Protein AF-A0A973T9I4-F1 (afdb_monomer_lite)

Secondary structure (DSSP, 8-state):
----------S--TTPPP----EEE-TTT--EEE-HHHHHHTT--BTTB---HHHHHHTS-HHHH--

Radius of gyration: 15.93 Å; chains: 1; bounding box: 46×37×25 Å

Structure (mmCIF, N/CA/C/O backbone):
data_AF-A0A973T9I4-F1
#
_entry.id   AF-A0A973T9I4-F1
#
loop_
_atom_site.group_PDB
_atom_site.id
_atom_site.type_symbol
_atom_site.label_atom_id
_atom_site.label_alt_id
_atom_site.label_comp_id
_atom_site.label_asym_id
_atom_site.label_entity_id
_atom_site.label_seq_id
_atom_site.pdbx_PDB_ins_code
_atom_site.Cartn_x
_atom_site.Cartn_y
_atom_site.Cartn_z
_atom_site.occupancy
_atom_site.B_iso_or_equiv
_atom_site.auth_seq_id
_atom_site.auth_comp_id
_atom_site.auth_asym_id
_atom_site.auth_atom_id
_atom_site.pdbx_PDB_model_num
ATOM 1 N N . MET A 1 1 ? 32.936 18.213 8.889 1.00 43.06 1 MET A N 1
ATOM 2 C CA . MET A 1 1 ? 32.227 19.077 7.919 1.00 43.06 1 MET A CA 1
ATOM 3 C C . MET A 1 1 ? 31.589 18.183 6.857 1.00 43.06 1 MET A C 1
ATOM 5 O O . MET A 1 1 ? 32.152 17.988 5.790 1.00 43.06 1 MET A O 1
ATOM 9 N N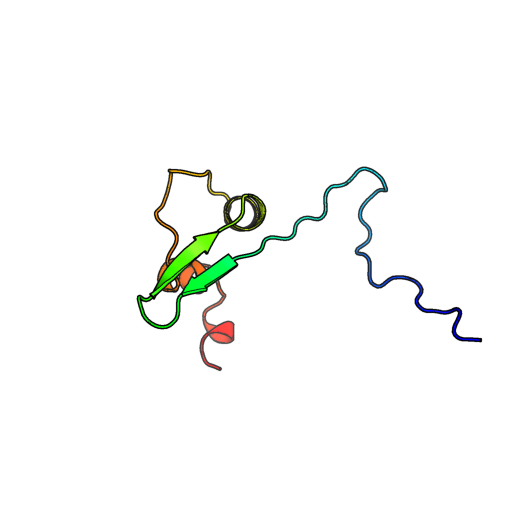 . TRP A 1 2 ? 30.463 17.545 7.194 1.00 50.72 2 TRP A N 1
ATOM 10 C CA . TRP A 1 2 ? 29.6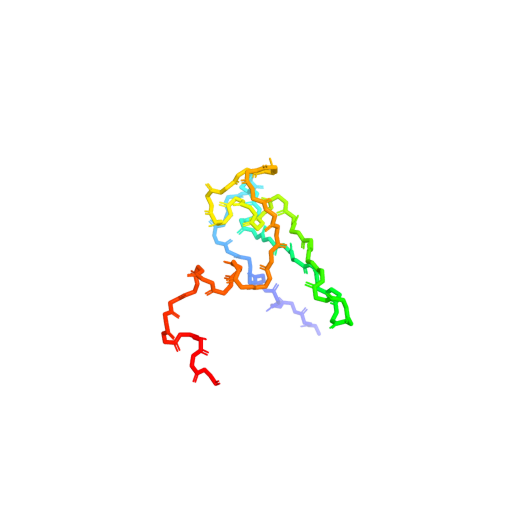92 16.702 6.271 1.00 50.72 2 TRP A CA 1
ATOM 11 C C . TRP A 1 2 ? 28.770 17.599 5.441 1.00 50.72 2 TRP A C 1
ATOM 13 O O . TRP A 1 2 ? 27.707 17.979 5.911 1.00 50.72 2 TRP A O 1
ATOM 23 N N . SER A 1 3 ? 29.199 17.985 4.238 1.00 54.25 3 SER A N 1
ATOM 24 C CA . SER A 1 3 ? 28.454 18.910 3.364 1.00 54.25 3 SER A CA 1
ATOM 25 C C . SER A 1 3 ? 28.238 18.355 1.954 1.00 54.25 3 SER A C 1
ATOM 27 O O . SER A 1 3 ? 28.319 19.103 0.986 1.00 54.25 3 SER A O 1
ATOM 29 N N . LYS A 1 4 ? 28.003 17.046 1.819 1.00 51.28 4 LYS A N 1
ATOM 30 C CA . LYS A 1 4 ? 27.568 16.439 0.548 1.00 51.28 4 LYS A CA 1
ATOM 31 C C . LYS A 1 4 ? 26.577 15.301 0.770 1.00 51.28 4 LYS A C 1
ATOM 33 O O . LYS A 1 4 ? 26.708 14.220 0.210 1.00 51.28 4 LYS A O 1
ATOM 38 N N . LEU A 1 5 ? 25.572 15.553 1.603 1.00 49.06 5 LEU A N 1
ATOM 39 C CA . LEU A 1 5 ? 24.268 14.939 1.376 1.00 49.06 5 LEU A CA 1
ATOM 40 C C . LEU A 1 5 ? 23.552 15.841 0.375 1.00 49.06 5 LEU A C 1
ATOM 42 O O . LEU A 1 5 ? 22.582 16.512 0.711 1.00 49.06 5 LEU A O 1
ATOM 46 N N . ASP A 1 6 ? 24.062 15.881 -0.856 1.00 47.97 6 ASP A N 1
ATOM 47 C CA . ASP A 1 6 ? 23.280 16.331 -2.001 1.00 47.97 6 ASP A CA 1
ATOM 48 C C . ASP A 1 6 ? 22.241 15.234 -2.259 1.00 47.97 6 ASP A C 1
ATOM 50 O O . ASP A 1 6 ? 22.366 14.402 -3.146 1.00 47.97 6 ASP A O 1
ATOM 54 N N . THR A 1 7 ? 21.286 15.156 -1.334 1.00 47.59 7 THR A N 1
ATOM 55 C CA . THR A 1 7 ? 19.879 14.971 -1.610 1.00 47.59 7 THR A CA 1
ATOM 56 C C . THR A 1 7 ? 19.598 13.907 -2.678 1.00 47.59 7 THR A C 1
ATOM 58 O O . THR A 1 7 ? 19.454 14.211 -3.857 1.00 47.59 7 THR A O 1
ATOM 61 N N . TYR A 1 8 ? 19.420 12.657 -2.230 1.00 60.66 8 TYR A N 1
ATOM 62 C CA . TYR A 1 8 ? 18.739 11.567 -2.951 1.00 60.66 8 TYR A CA 1
ATOM 63 C C . TYR A 1 8 ? 17.250 11.898 -3.229 1.00 60.66 8 TYR A C 1
ATOM 65 O O . TYR A 1 8 ? 16.376 11.042 -3.109 1.00 60.66 8 TYR A O 1
ATOM 73 N N . LEU A 1 9 ? 16.911 13.151 -3.539 1.00 52.38 9 LEU A N 1
ATOM 74 C CA . LEU A 1 9 ? 15.579 13.493 -4.011 1.00 52.38 9 LEU A CA 1
ATOM 75 C C . LEU A 1 9 ? 15.583 13.279 -5.518 1.00 52.38 9 LEU A C 1
ATOM 77 O O . LEU A 1 9 ? 16.433 13.792 -6.243 1.00 52.38 9 LEU A O 1
ATOM 81 N N . TYR A 1 10 ? 14.622 12.473 -5.957 1.00 56.41 10 TYR A N 1
ATOM 82 C CA . TYR A 1 10 ? 14.188 12.337 -7.339 1.00 56.41 10 TYR A CA 1
ATOM 83 C C . TYR A 1 10 ? 14.232 13.682 -8.095 1.00 56.41 10 TYR A C 1
ATOM 85 O O . TYR A 1 10 ? 14.046 14.729 -7.471 1.00 56.41 10 TYR A O 1
ATOM 93 N N . PRO A 1 11 ? 14.353 13.690 -9.439 1.00 65.75 11 PRO A N 1
ATOM 94 C CA . PRO A 1 11 ? 14.267 14.901 -10.260 1.00 65.75 11 PRO A CA 1
ATOM 95 C C . PRO A 1 11 ? 12.822 15.435 -10.335 1.00 65.75 11 PRO A C 1
ATOM 97 O O . PRO A 1 11 ? 12.284 15.714 -11.406 1.00 65.75 11 PRO A O 1
ATOM 100 N N . LEU A 1 12 ? 12.150 15.542 -9.194 1.00 64.44 12 LEU A N 1
ATOM 101 C CA . LEU A 1 12 ? 10.872 16.206 -9.066 1.00 64.44 12 LEU A CA 1
ATOM 102 C C . LEU A 1 12 ? 11.123 17.705 -9.151 1.00 64.44 12 LEU A C 1
ATOM 104 O O . LEU A 1 12 ? 12.050 18.250 -8.550 1.00 64.44 12 LEU A O 1
ATOM 108 N N . ARG A 1 13 ? 10.284 18.386 -9.929 1.00 67.62 13 ARG A N 1
ATOM 109 C CA . ARG A 1 13 ? 10.265 19.849 -9.942 1.00 67.62 13 ARG A CA 1
ATOM 110 C C . ARG A 1 13 ? 9.981 20.353 -8.519 1.00 67.62 13 ARG A C 1
ATOM 112 O O . ARG A 1 13 ? 9.295 19.657 -7.777 1.00 67.62 13 ARG A O 1
ATOM 119 N N . PRO A 1 14 ? 10.393 21.578 -8.156 1.00 67.81 14 PRO A N 1
ATOM 120 C CA . PRO A 1 14 ? 10.138 22.137 -6.823 1.00 67.81 14 PRO A CA 1
ATOM 121 C C . PRO A 1 14 ? 8.663 22.124 -6.379 1.00 67.81 14 PRO A C 1
ATOM 123 O O . PRO A 1 14 ? 8.384 22.159 -5.188 1.00 67.81 14 PRO A O 1
ATOM 126 N N . SER A 1 15 ? 7.720 22.077 -7.327 1.00 72.56 15 SER A N 1
ATOM 127 C CA . SER A 1 15 ? 6.275 21.993 -7.082 1.00 72.56 15 SER A CA 1
ATOM 128 C C . SER A 1 15 ? 5.680 20.592 -7.253 1.00 72.56 15 SER A C 1
ATOM 130 O O . SER A 1 15 ? 4.480 20.413 -7.052 1.00 72.56 15 SER A O 1
ATOM 132 N N . ALA A 1 16 ? 6.470 19.609 -7.684 1.00 71.19 16 ALA A N 1
ATOM 133 C CA . ALA A 1 16 ? 5.981 18.254 -7.861 1.00 71.19 16 ALA A CA 1
ATOM 134 C C . ALA A 1 16 ? 5.880 17.581 -6.490 1.00 71.19 16 ALA A C 1
ATOM 136 O O . ALA A 1 16 ? 6.863 17.489 -5.753 1.00 71.19 16 ALA A O 1
ATOM 137 N N . GLY A 1 17 ? 4.675 17.117 -6.156 1.00 74.75 17 GLY A N 1
ATOM 138 C CA . GLY A 1 17 ? 4.464 16.287 -4.978 1.00 74.75 17 GLY A CA 1
ATOM 139 C C . GLY A 1 17 ? 5.322 15.026 -5.058 1.00 74.75 17 GLY A C 1
ATOM 140 O O . GLY A 1 17 ? 5.537 14.482 -6.143 1.00 74.75 17 GLY A O 1
ATOM 141 N N . CYS A 1 18 ? 5.827 14.572 -3.912 1.00 75.38 18 CYS A N 1
ATOM 142 C CA . CYS A 1 18 ? 6.521 13.293 -3.832 1.00 75.38 18 CYS A CA 1
ATOM 143 C C . CYS A 1 18 ? 5.534 12.178 -4.230 1.00 75.38 18 CYS A C 1
ATOM 145 O O . CYS A 1 18 ? 4.505 12.052 -3.566 1.00 75.38 18 CYS A O 1
ATOM 147 N N . PRO A 1 19 ? 5.794 11.378 -5.284 1.00 81.81 19 PRO A N 1
ATOM 148 C CA . PRO A 1 19 ? 4.899 10.311 -5.721 1.00 81.81 19 PRO A CA 1
ATOM 149 C C . PRO A 1 19 ? 5.107 9.058 -4.858 1.00 81.81 19 PRO A C 1
ATOM 151 O O . PRO A 1 19 ? 5.309 7.959 -5.369 1.00 81.81 19 PRO A O 1
ATOM 154 N N . SER A 1 20 ? 5.155 9.236 -3.540 1.00 90.38 20 SER A N 1
ATOM 155 C CA . SER A 1 20 ? 5.334 8.166 -2.568 1.00 90.38 20 SER A CA 1
ATOM 156 C C . SER A 1 20 ? 4.027 7.875 -1.841 1.00 90.38 20 SER A C 1
ATOM 158 O O . SER A 1 20 ? 3.123 8.705 -1.765 1.00 90.38 20 SER A O 1
ATOM 160 N N . GLY A 1 21 ? 3.939 6.667 -1.295 1.00 93.50 21 GLY A N 1
ATOM 161 C CA . GLY A 1 21 ? 2.840 6.223 -0.454 1.00 93.50 21 GLY A CA 1
ATOM 162 C C . GLY A 1 21 ? 3.376 5.534 0.794 1.00 93.50 21 GLY A C 1
ATOM 163 O O . GLY A 1 21 ? 4.519 5.076 0.826 1.00 93.50 21 GLY A O 1
ATOM 164 N N . THR A 1 22 ? 2.537 5.462 1.819 1.00 96.56 22 THR A N 1
ATOM 165 C CA . THR A 1 22 ? 2.792 4.749 3.070 1.00 96.56 22 THR A CA 1
ATOM 166 C C . THR A 1 22 ? 1.649 3.779 3.327 1.00 96.56 22 THR A C 1
ATOM 168 O O . THR A 1 22 ? 0.495 4.056 2.995 1.00 96.56 22 THR A O 1
ATOM 171 N N . PHE A 1 23 ? 1.969 2.638 3.923 1.00 96.75 23 PHE A N 1
ATOM 172 C CA . PHE A 1 23 ? 0.976 1.696 4.414 1.00 96.75 23 PHE A CA 1
ATOM 173 C C . PHE A 1 23 ? 1.299 1.314 5.852 1.00 96.75 23 PHE A C 1
ATOM 175 O O . PHE A 1 23 ? 2.464 1.295 6.251 1.00 96.75 23 PHE A O 1
ATOM 182 N N . GLU A 1 24 ? 0.263 0.972 6.602 1.00 97.88 24 GLU A N 1
ATOM 183 C CA . GLU A 1 24 ? 0.364 0.414 7.945 1.00 97.88 24 GLU A CA 1
ATOM 184 C C . GLU A 1 24 ? -0.261 -0.977 7.927 1.00 97.88 24 GLU A C 1
ATOM 186 O O . GLU A 1 24 ? -1.353 -1.155 7.389 1.00 97.88 24 GLU A O 1
ATOM 191 N N . LEU A 1 25 ? 0.448 -1.960 8.479 1.00 96.75 25 LEU A N 1
ATOM 192 C CA . LEU A 1 25 ? -0.029 -3.329 8.644 1.00 96.75 25 LEU A CA 1
ATOM 193 C C . LEU A 1 25 ? -0.050 -3.650 10.135 1.00 96.75 25 LEU A C 1
ATOM 195 O O . LEU A 1 25 ? 1.002 -3.697 10.777 1.00 96.75 25 LEU A O 1
ATOM 199 N N . ASP A 1 26 ? -1.237 -3.915 10.666 1.00 96.88 26 ASP A N 1
ATOM 200 C CA . ASP A 1 26 ? -1.372 -4.566 11.958 1.00 96.88 26 ASP A CA 1
ATOM 201 C C . ASP A 1 26 ? -1.116 -6.066 11.774 1.00 96.88 26 ASP A C 1
ATOM 203 O O . ASP A 1 26 ? -1.916 -6.792 11.188 1.00 96.88 26 ASP A O 1
ATOM 207 N N . VAL A 1 27 ? 0.033 -6.539 12.254 1.00 94.62 27 VAL A N 1
ATOM 208 C CA . VAL A 1 27 ? 0.485 -7.920 12.018 1.00 94.62 27 VAL A CA 1
ATOM 209 C C . VAL A 1 27 ? -0.395 -8.950 12.735 1.00 94.62 27 VAL A C 1
ATOM 211 O O . VAL A 1 27 ? -0.523 -10.076 12.263 1.00 94.62 27 VAL A O 1
ATOM 214 N N . ALA A 1 28 ? -1.006 -8.588 13.866 1.00 96.50 28 ALA A N 1
ATOM 215 C CA . ALA A 1 28 ? -1.801 -9.520 14.661 1.00 96.50 28 ALA A CA 1
ATOM 216 C C . ALA A 1 28 ? -3.161 -9.825 14.014 1.00 96.50 28 ALA A C 1
ATOM 218 O O . ALA A 1 28 ? -3.607 -10.970 14.020 1.00 96.50 28 ALA A O 1
ATOM 219 N N . SER A 1 29 ? -3.816 -8.803 13.467 1.00 95.56 29 SER A N 1
ATOM 220 C CA . SER A 1 29 ? -5.130 -8.903 12.826 1.00 95.56 29 SER A CA 1
ATOM 221 C C . SER A 1 29 ? -5.061 -9.058 11.307 1.00 95.56 29 SER A C 1
ATOM 223 O O . SER A 1 29 ? -6.043 -9.474 10.700 1.00 95.56 29 SER A O 1
ATOM 225 N N . GLY A 1 30 ? -3.929 -8.712 10.689 1.00 94.00 30 GLY A N 1
ATOM 226 C CA . GLY A 1 30 ? -3.779 -8.634 9.234 1.00 94.00 30 GLY A CA 1
ATOM 227 C C . GLY A 1 30 ? -4.441 -7.401 8.611 1.00 94.00 30 GLY A C 1
ATOM 228 O O . GLY A 1 30 ? -4.455 -7.270 7.388 1.00 94.00 30 GLY A O 1
ATOM 229 N N . ASN A 1 31 ? -4.986 -6.490 9.424 1.00 95.88 31 ASN A N 1
ATOM 230 C CA . ASN A 1 31 ? -5.617 -5.275 8.926 1.00 95.88 31 ASN A CA 1
ATOM 231 C C . ASN A 1 31 ? -4.578 -4.324 8.341 1.00 95.88 31 ASN A C 1
ATOM 233 O O . ASN A 1 31 ? -3.492 -4.141 8.893 1.00 95.88 31 ASN A O 1
ATOM 237 N N . MET A 1 32 ? -4.949 -3.673 7.244 1.00 97.31 32 MET A N 1
ATOM 238 C CA . MET A 1 32 ? -4.066 -2.771 6.529 1.00 97.31 32 MET A CA 1
ATOM 239 C C . MET A 1 32 ? -4.744 -1.431 6.268 1.00 97.31 32 MET A C 1
ATOM 241 O O . MET A 1 32 ? -5.928 -1.375 5.942 1.00 97.31 32 MET A O 1
ATOM 245 N N . ALA A 1 33 ? -3.976 -0.353 6.377 1.00 97.62 33 ALA A N 1
ATOM 246 C CA . ALA A 1 33 ? -4.382 0.985 5.970 1.00 97.62 33 ALA A CA 1
ATOM 247 C C . ALA A 1 33 ? -3.394 1.529 4.938 1.00 97.62 33 ALA A C 1
ATOM 249 O O . ALA A 1 33 ? -2.184 1.318 5.042 1.00 97.62 33 ALA A O 1
ATOM 250 N N . TRP A 1 34 ? -3.911 2.224 3.932 1.00 97.62 34 TRP A N 1
ATOM 251 C CA . TRP A 1 34 ? -3.133 2.832 2.855 1.00 97.62 34 TRP A CA 1
ATOM 252 C C . TRP A 1 34 ? -3.317 4.344 2.887 1.00 97.62 34 TRP A C 1
ATOM 254 O O . TRP A 1 34 ? -4.433 4.825 3.082 1.00 97.62 34 TRP A O 1
ATOM 264 N N . SER A 1 35 ? -2.240 5.095 2.666 1.00 96.44 35 SER A N 1
ATOM 265 C CA . SER A 1 35 ? -2.356 6.524 2.381 1.00 96.44 35 SER A CA 1
ATOM 266 C C . SER A 1 35 ? -2.843 6.767 0.952 1.00 96.44 35 SER A C 1
ATOM 268 O O . SER A 1 35 ? -2.737 5.889 0.091 1.00 96.44 35 SER A O 1
ATOM 270 N N . ASP A 1 36 ? -3.302 7.990 0.672 1.00 94.75 36 ASP A N 1
ATOM 271 C CA . ASP A 1 36 ? -3.678 8.429 -0.683 1.00 94.75 36 ASP A CA 1
ATOM 272 C C . ASP A 1 36 ? -2.591 8.150 -1.722 1.00 94.75 36 ASP A C 1
ATOM 274 O O . ASP A 1 36 ? -2.883 7.805 -2.865 1.00 94.75 36 ASP A O 1
ATOM 278 N N . GLY A 1 37 ? -1.323 8.240 -1.313 1.00 94.75 37 GLY A N 1
ATOM 279 C CA . GLY A 1 37 ? -0.190 7.934 -2.176 1.00 94.75 37 GLY A CA 1
ATOM 280 C C . GLY A 1 37 ? -0.149 6.470 -2.617 1.00 94.75 37 GLY A C 1
ATOM 281 O O . GLY A 1 37 ? 0.144 6.203 -3.777 1.00 94.75 37 GLY A O 1
ATOM 282 N N . VAL A 1 38 ? -0.478 5.512 -1.740 1.00 96.50 38 VAL A N 1
ATOM 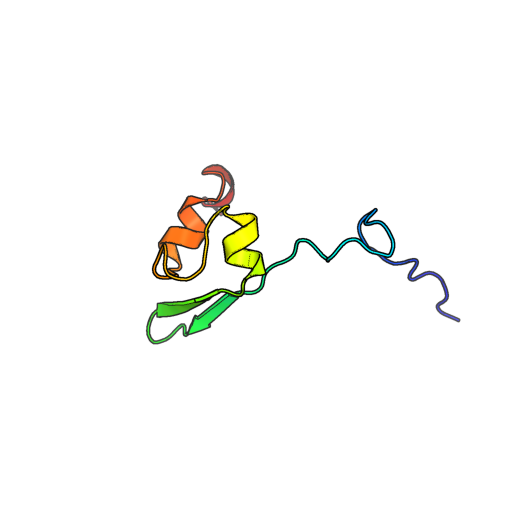283 C CA . VAL A 1 38 ? -0.505 4.081 -2.112 1.00 96.50 38 VAL A CA 1
ATOM 284 C C . VAL A 1 38 ? -1.669 3.790 -3.053 1.00 96.50 38 VAL A C 1
ATOM 286 O O . VAL A 1 38 ? -1.467 3.100 -4.051 1.00 96.50 38 VAL A O 1
ATOM 289 N N . PHE A 1 39 ? -2.849 4.365 -2.796 1.00 96.62 39 PHE A N 1
ATOM 290 C CA . PHE A 1 39 ? -3.972 4.294 -3.737 1.00 96.62 39 PHE A CA 1
ATOM 291 C C . PHE A 1 39 ? -3.570 4.852 -5.110 1.00 96.62 39 PHE A C 1
ATOM 293 O O . PHE A 1 39 ? -3.695 4.156 -6.117 1.00 96.62 39 PHE A O 1
ATOM 300 N N . GLY A 1 40 ? -2.981 6.051 -5.144 1.00 94.50 40 GLY A N 1
ATOM 301 C CA . GLY A 1 40 ? -2.549 6.705 -6.379 1.00 94.50 40 GLY A CA 1
ATOM 302 C C . GLY A 1 40 ? -1.466 5.941 -7.146 1.00 94.50 40 GLY A C 1
ATOM 303 O O . GLY A 1 40 ? -1.565 5.810 -8.364 1.00 94.50 40 GLY A O 1
ATOM 304 N N . ILE A 1 41 ? -0.467 5.375 -6.456 1.00 94.75 41 ILE A N 1
ATOM 305 C CA . ILE A 1 41 ? 0.572 4.523 -7.070 1.00 94.75 41 ILE A CA 1
ATOM 306 C C . ILE A 1 41 ? -0.050 3.305 -7.769 1.00 94.75 41 ILE A C 1
ATOM 308 O O . ILE A 1 41 ? 0.455 2.869 -8.804 1.00 94.75 41 ILE A O 1
ATOM 312 N N . HIS A 1 42 ? -1.143 2.769 -7.224 1.00 94.69 42 HIS A N 1
ATOM 313 C CA . HIS A 1 42 ? -1.871 1.632 -7.789 1.00 94.69 42 HIS A CA 1
ATOM 314 C C . HIS A 1 42 ? -3.006 2.026 -8.748 1.00 94.69 42 HIS A C 1
ATOM 316 O O . HIS A 1 42 ? -3.668 1.145 -9.287 1.00 94.69 42 HIS A O 1
ATOM 322 N N . GLY A 1 43 ? -3.204 3.322 -9.016 1.00 94.75 43 GLY A N 1
ATOM 323 C CA . GLY A 1 43 ? -4.247 3.811 -9.922 1.00 94.75 43 GLY A CA 1
ATOM 324 C C . GLY A 1 43 ? -5.668 3.696 -9.364 1.00 94.75 43 GLY A C 1
ATOM 325 O O . GLY A 1 43 ? -6.613 3.639 -10.144 1.00 94.75 43 GLY A O 1
ATOM 326 N N . LEU A 1 44 ? -5.810 3.653 -8.038 1.00 96.12 44 LEU A N 1
ATOM 327 C CA . LEU A 1 44 ? -7.073 3.473 -7.321 1.00 96.12 44 LEU A CA 1
ATOM 328 C C . LEU A 1 44 ? -7.475 4.747 -6.570 1.00 96.12 44 LEU A C 1
ATOM 330 O O . LEU A 1 44 ? -6.636 5.600 -6.271 1.00 96.12 44 LEU A O 1
ATOM 334 N N . SER A 1 45 ? -8.755 4.842 -6.211 1.00 96.00 45 SER A N 1
ATOM 335 C CA . SER A 1 45 ? -9.277 5.860 -5.286 1.00 96.00 45 SER A CA 1
ATOM 336 C C . SER A 1 45 ? -9.680 5.260 -3.934 1.00 96.00 45 SER A C 1
ATOM 338 O O . SER A 1 45 ? -10.005 4.075 -3.830 1.00 96.00 45 SER A O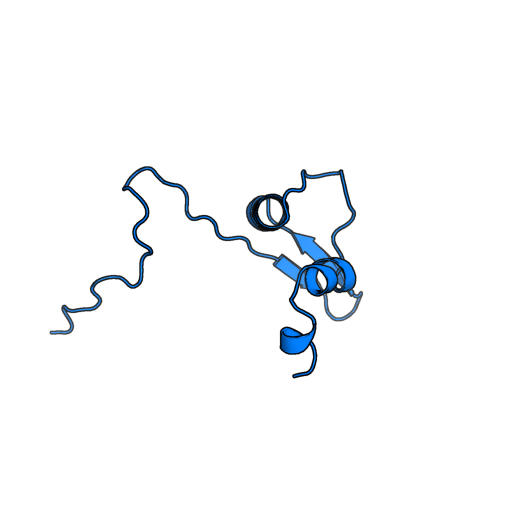 1
ATOM 340 N N . GLN A 1 46 ? -9.710 6.080 -2.877 1.00 95.12 46 GLN A N 1
ATOM 341 C CA . GLN A 1 46 ? -10.251 5.645 -1.586 1.00 95.12 46 GLN A CA 1
ATOM 342 C C . GLN A 1 46 ? -11.704 5.163 -1.731 1.00 95.12 46 GLN A C 1
ATOM 344 O O . GLN A 1 46 ? -12.519 5.798 -2.398 1.00 95.12 46 GLN A O 1
ATOM 349 N N . GLY A 1 47 ? -12.031 4.045 -1.080 1.00 96.31 47 GLY A N 1
ATOM 350 C CA . GLY A 1 47 ? -13.367 3.441 -1.117 1.00 96.31 47 GLY A CA 1
ATOM 351 C C . GLY A 1 47 ? -13.636 2.544 -2.329 1.00 96.31 47 GLY A C 1
ATOM 352 O O . GLY A 1 47 ? -14.628 1.823 -2.324 1.00 96.31 47 GLY A O 1
ATOM 353 N N . GLU A 1 48 ? -12.753 2.530 -3.331 1.00 97.38 48 GLU A N 1
ATOM 354 C CA . GLU A 1 48 ? -12.848 1.608 -4.471 1.00 97.38 48 GLU A CA 1
ATOM 355 C C . GLU A 1 48 ? -12.493 0.168 -4.073 1.00 97.38 48 GLU A C 1
ATOM 357 O O . GLU A 1 48 ? -13.077 -0.794 -4.569 1.00 97.38 48 GLU A O 1
ATOM 362 N N . VAL A 1 49 ? -11.553 0.025 -3.135 1.00 96.81 49 VAL A N 1
ATOM 363 C CA . VAL A 1 49 ? -11.087 -1.259 -2.608 1.00 96.81 49 VAL A CA 1
ATOM 364 C C . VAL A 1 49 ? -10.928 -1.202 -1.094 1.00 96.81 49 VAL A C 1
ATOM 366 O O . VAL A 1 49 ? -10.738 -0.134 -0.509 1.00 96.81 49 VAL A O 1
ATOM 369 N N . VAL A 1 50 ? -10.931 -2.377 -0.467 1.00 96.56 50 VAL A N 1
ATOM 370 C CA . VAL A 1 50 ? -10.439 -2.547 0.902 1.00 96.56 50 VAL A CA 1
ATOM 371 C C . VAL A 1 50 ? -8.936 -2.841 0.837 1.00 96.56 50 VAL A C 1
ATOM 373 O O . VAL A 1 50 ? -8.547 -3.819 0.190 1.00 96.56 50 VAL A O 1
ATOM 376 N N . PRO A 1 51 ? -8.080 -2.027 1.479 1.00 97.50 51 PRO A N 1
ATOM 377 C CA . PRO A 1 51 ? -6.654 -2.304 1.570 1.00 97.50 51 PRO A CA 1
ATOM 378 C C . PRO A 1 51 ? -6.382 -3.658 2.223 1.00 97.50 51 PRO A C 1
ATOM 380 O O . PRO A 1 51 ? -6.853 -3.940 3.322 1.00 97.50 51 PRO A O 1
ATOM 383 N N . THR A 1 52 ? -5.596 -4.490 1.550 1.00 96.38 52 THR A N 1
ATOM 384 C CA . THR A 1 52 ? -5.142 -5.786 2.067 1.00 96.38 52 THR A CA 1
ATOM 385 C C . THR A 1 52 ? -3.697 -6.021 1.658 1.00 96.38 52 THR A C 1
ATOM 387 O O . THR A 1 52 ? -3.221 -5.463 0.659 1.00 96.38 52 THR A O 1
ATOM 390 N N . PHE A 1 53 ? -2.992 -6.857 2.418 1.00 94.88 53 PHE A N 1
ATOM 391 C CA . PHE A 1 53 ? -1.620 -7.228 2.090 1.00 94.88 53 PHE A CA 1
ATOM 392 C C . PHE A 1 53 ? -1.557 -7.968 0.746 1.00 94.88 53 PHE A C 1
ATOM 394 O 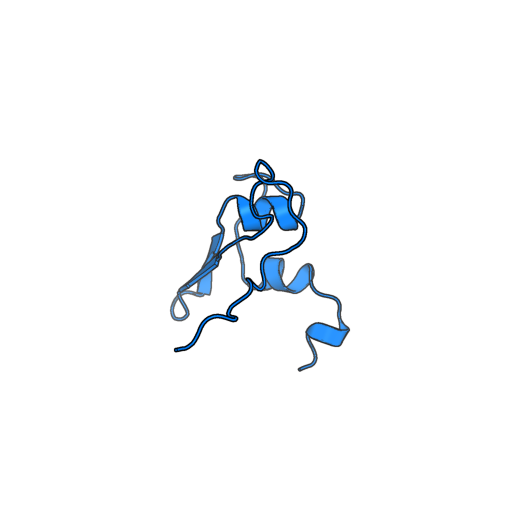O . PHE A 1 53 ? -0.700 -7.684 -0.091 1.00 94.88 53 PHE A O 1
ATOM 401 N N . GLU A 1 54 ? -2.518 -8.851 0.486 1.00 94.88 54 GLU A N 1
ATOM 402 C CA . GLU A 1 54 ? -2.651 -9.595 -0.764 1.00 94.88 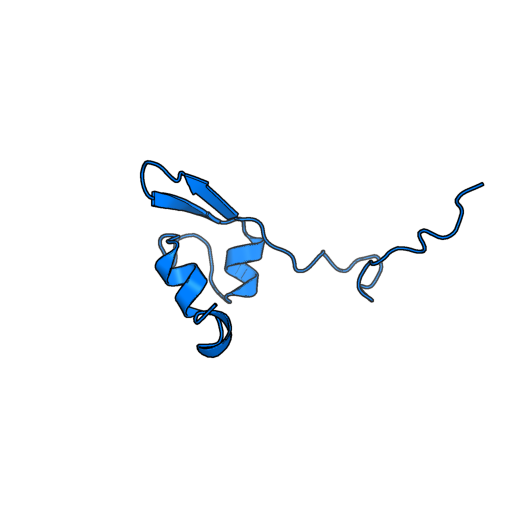54 GLU A CA 1
ATOM 403 C C . GLU A 1 54 ? -2.819 -8.657 -1.959 1.00 94.88 54 GLU A C 1
ATOM 405 O O . GLU A 1 54 ? -2.149 -8.838 -2.979 1.00 94.88 54 GLU A O 1
ATOM 410 N N . LEU A 1 55 ? -3.664 -7.626 -1.836 1.00 95.88 55 LEU A N 1
ATOM 411 C CA . LEU A 1 55 ? -3.855 -6.644 -2.900 1.00 95.88 55 LEU A CA 1
ATOM 412 C C . LEU A 1 55 ? -2.591 -5.812 -3.135 1.00 95.88 55 LEU A C 1
ATOM 414 O O . LEU A 1 55 ? -2.234 -5.571 -4.290 1.00 95.88 55 LEU A O 1
ATOM 418 N N . LEU A 1 56 ? -1.873 -5.417 -2.078 1.00 95.19 56 LEU A N 1
ATOM 419 C CA . LEU A 1 56 ? -0.578 -4.741 -2.225 1.00 95.19 56 LEU A CA 1
ATOM 420 C C . LEU A 1 56 ? 0.406 -5.620 -3.019 1.00 95.19 56 LEU A C 1
ATOM 422 O O . LEU A 1 56 ? 1.069 -5.148 -3.947 1.00 95.19 56 LEU A O 1
ATOM 426 N N . MET A 1 57 ? 0.481 -6.909 -2.682 1.00 94.94 57 MET A N 1
ATOM 427 C CA . MET A 1 57 ? 1.394 -7.865 -3.313 1.00 94.94 57 MET A CA 1
ATOM 428 C C . MET A 1 57 ? 0.984 -8.244 -4.741 1.00 94.94 57 MET A C 1
ATOM 430 O O . MET A 1 57 ? 1.855 -8.519 -5.571 1.00 94.94 57 MET A O 1
ATOM 434 N N . ALA A 1 58 ? -0.309 -8.218 -5.070 1.00 95.06 58 ALA A N 1
ATOM 435 C CA . ALA A 1 58 ? -0.811 -8.502 -6.416 1.00 95.06 58 ALA A CA 1
ATOM 436 C C . ALA A 1 58 ? -0.273 -7.521 -7.474 1.00 95.06 58 ALA A C 1
ATOM 438 O O . ALA A 1 58 ? -0.067 -7.915 -8.622 1.00 95.06 58 ALA A O 1
ATOM 439 N N . HIS A 1 59 ? 0.025 -6.281 -7.075 1.00 94.50 59 HIS A N 1
ATOM 440 C CA . HIS A 1 59 ? 0.597 -5.248 -7.943 1.00 94.50 59 HIS A CA 1
ATOM 441 C C . HIS A 1 59 ? 2.113 -5.378 -8.160 1.00 94.50 59 HIS A C 1
ATOM 443 O O . HIS A 1 59 ? 2.691 -4.602 -8.921 1.00 94.50 59 HIS A O 1
ATOM 449 N N . LYS A 1 60 ? 2.789 -6.316 -7.486 1.00 94.12 60 LYS A N 1
ATOM 450 C CA . LYS A 1 60 ? 4.227 -6.551 -7.669 1.00 94.12 60 LYS A CA 1
ATOM 451 C C . LYS A 1 60 ? 4.473 -7.543 -8.797 1.00 94.12 60 LYS A C 1
ATOM 453 O O . LYS A 1 60 ? 3.706 -8.498 -8.991 1.00 94.12 60 LYS A O 1
ATOM 458 N N . HIS A 1 61 ? 5.571 -7.348 -9.525 1.00 95.19 61 HIS A N 1
ATOM 459 C CA . HIS A 1 61 ? 5.985 -8.307 -10.539 1.00 95.19 61 HIS A CA 1
ATOM 460 C C . HIS A 1 61 ? 6.172 -9.686 -9.879 1.00 95.19 61 HIS A C 1
ATOM 462 O O . HIS A 1 61 ? 6.681 -9.749 -8.760 1.00 95.19 61 HIS A O 1
ATOM 468 N N . PRO A 1 62 ? 5.751 -10.802 -10.505 1.00 94.12 62 PRO A N 1
ATOM 469 C CA . PRO A 1 62 ? 5.849 -12.123 -9.880 1.00 94.12 62 PRO A CA 1
ATOM 470 C C . PRO A 1 62 ? 7.257 -12.481 -9.383 1.00 94.12 62 PRO A C 1
ATOM 472 O O . PRO A 1 62 ? 7.384 -13.100 -8.332 1.00 94.12 62 PRO A O 1
ATOM 475 N N . LEU A 1 63 ? 8.307 -12.042 -10.090 1.00 95.75 63 LEU A N 1
ATOM 476 C CA . LEU A 1 63 ? 9.698 -12.280 -9.673 1.00 95.75 63 LEU A CA 1
ATOM 477 C C . LEU A 1 63 ? 10.089 -11.540 -8.387 1.00 95.75 63 LEU A C 1
ATOM 479 O O . LEU A 1 63 ? 10.935 -12.037 -7.656 1.00 95.75 63 LEU A O 1
ATOM 483 N N . ASP A 1 64 ? 9.446 -10.415 -8.069 1.00 93.69 64 ASP A N 1
ATOM 484 C CA . ASP A 1 64 ? 9.726 -9.661 -6.839 1.00 93.69 64 ASP A CA 1
ATOM 485 C C . ASP A 1 64 ? 9.067 -10.304 -5.608 1.00 93.69 64 ASP A C 1
ATOM 487 O O . ASP A 1 64 ? 9.351 -9.928 -4.475 1.00 93.69 64 ASP A O 1
ATOM 491 N N . ARG A 1 65 ? 8.149 -11.257 -5.821 1.00 88.56 65 ARG A N 1
ATOM 492 C CA . ARG A 1 65 ? 7.407 -11.941 -4.750 1.00 88.56 65 ARG A CA 1
ATOM 493 C C . ARG A 1 65 ? 8.074 -13.224 -4.278 1.00 88.56 65 ARG A C 1
ATOM 495 O O . ARG A 1 65 ? 7.755 -13.691 -3.194 1.00 88.56 65 ARG A O 1
ATOM 502 N N . ALA A 1 66 ? 8.943 -13.808 -5.098 1.00 80.25 66 ALA A N 1
ATOM 503 C CA . ALA A 1 66 ? 9.559 -15.110 -4.852 1.00 80.25 66 ALA A CA 1
ATOM 504 C C . ALA A 1 66 ? 10.812 -15.044 -3.953 1.00 80.25 66 ALA A C 1
ATOM 506 O O . ALA A 1 66 ? 11.622 -15.968 -3.998 1.00 80.25 66 ALA A O 1
ATOM 507 N N . GLY A 1 67 ? 10.988 -13.942 -3.212 1.00 56.47 67 GLY A N 1
ATOM 508 C CA . GLY A 1 67 ? 12.126 -13.716 -2.315 1.00 56.47 67 GLY A CA 1
ATOM 509 C C . GLY A 1 67 ? 12.229 -14.733 -1.188 1.00 56.47 67 GLY A C 1
ATOM 510 O O . GLY A 1 67 ? 11.171 -15.194 -0.705 1.00 56.47 67 GLY A O 1
#

Foldseek 3Di:
DPDPPPDPDDPADPPRDDLDWDKDADPVVQAIDIDQSLCVVVVHDPPPDRDGPVVSCVPDDPVVVVD

pLDDT: mean 84.8, std 17.05, range [43.06, 97.88]

Sequence (67 aa):
MWSKLDTYLYPLRPSAGCPSGTFELDVASGNMAWSDGVFGIHGLSQGEVVPTFELLMAHKHPLDRAG